Protein AF-A0A9D4S5K3-F1 (afdb_monomer_lite)

Secondary structure (DSSP, 8-state):
--------TT---EEEEEE-SSHHHHHHHHHHHHHT--TT-EEEEEE---THHHHTT---------PPP---PPP----------

pLDDT: mean 72.35, std 21.42, range [39.66, 98.06]

Organism: Dreissena polymorpha (NCBI:txid45954)

Foldseek 3Di:
DDPPPPPPVPDQAEAEAEDAPDPVSVVVVVCCVVPPDDPSHHYHYDYDDDPVVVPVPDDPDPPDDDDDDDDDDDDDDDDPDDDDD

Sequence (85 aa):
MEETGNKDTSRKRKIIMGMDGSRNAEEALTWYKDNIHEPADFLILVHTPEFKHLITMHFQFSRGLRLGGGEFGVPGQMNTNQTHM

Radius of gyration: 34.68 Å; chains: 1; bounding box: 70×86×64 Å

Structure (mmCIF, N/CA/C/O backbone):
data_AF-A0A9D4S5K3-F1
#
_entry.id   AF-A0A9D4S5K3-F1
#
loop_
_atom_site.group_PDB
_atom_site.id
_atom_site.type_symbol
_atom_site.label_atom_id
_atom_site.label_alt_id
_atom_site.label_comp_id
_atom_site.label_asym_id
_atom_site.label_entity_id
_atom_site.label_seq_id
_atom_site.pdbx_PDB_ins_code
_atom_site.Cartn_x
_atom_site.Cartn_y
_atom_site.Cartn_z
_atom_site.occupancy
_atom_site.B_iso_or_equiv
_atom_site.auth_seq_id
_atom_site.auth_comp_id
_atom_site.auth_asym_id
_atom_site.auth_atom_id
_atom_site.pdbx_PDB_model_num
ATOM 1 N N . MET A 1 1 ? -23.034 27.548 22.537 1.00 54.66 1 MET A N 1
ATOM 2 C CA . MET A 1 1 ? -23.880 26.559 21.843 1.00 54.66 1 MET A CA 1
ATOM 3 C C . MET A 1 1 ? -22.926 25.695 21.048 1.00 54.66 1 MET A C 1
ATOM 5 O O . MET A 1 1 ? -22.445 26.137 20.018 1.00 54.66 1 MET A O 1
ATOM 9 N N . GLU A 1 2 ? -22.519 24.569 21.622 1.00 62.53 2 GLU A N 1
ATOM 10 C CA . GLU A 1 2 ? -21.619 23.619 20.966 1.00 62.53 2 GLU A CA 1
ATOM 11 C C . GLU A 1 2 ? -22.498 22.681 20.134 1.00 62.53 2 GLU A C 1
ATOM 13 O O . GLU A 1 2 ? -23.286 21.913 20.687 1.00 62.53 2 GLU A O 1
ATOM 18 N N . GLU A 1 3 ? -22.445 22.810 18.807 1.00 64.31 3 GLU A N 1
ATOM 19 C CA . GLU A 1 3 ? -23.063 21.837 17.910 1.00 64.31 3 GLU A CA 1
ATOM 20 C C . GLU A 1 3 ? -22.324 20.508 18.067 1.00 64.31 3 GLU A C 1
ATOM 22 O O . GLU A 1 3 ? -21.186 20.338 17.628 1.00 64.31 3 GLU A O 1
ATOM 27 N N . THR A 1 4 ? -22.979 19.546 18.710 1.00 60.34 4 THR A N 1
ATOM 28 C CA . THR A 1 4 ? -22.525 18.159 18.753 1.00 60.34 4 THR A CA 1
ATOM 29 C C . THR A 1 4 ? -22.778 17.533 17.385 1.00 60.34 4 THR A C 1
ATOM 31 O O . THR A 1 4 ? -23.804 16.908 17.129 1.00 60.34 4 THR A O 1
ATOM 34 N N . GLY A 1 5 ? -21.834 17.748 16.467 1.00 60.81 5 GLY A N 1
ATOM 35 C CA . GLY A 1 5 ? -21.801 17.073 15.178 1.00 60.81 5 GLY A CA 1
ATOM 36 C C . GLY A 1 5 ? -21.808 15.561 15.390 1.00 60.81 5 GLY A C 1
ATOM 37 O O . GLY A 1 5 ? -20.865 14.994 15.945 1.00 60.81 5 GLY A O 1
ATOM 38 N N . ASN A 1 6 ? -22.895 14.920 14.965 1.00 59.16 6 ASN A N 1
ATOM 39 C CA . ASN A 1 6 ? -23.072 13.475 14.965 1.00 59.16 6 ASN A CA 1
ATOM 40 C C . ASN A 1 6 ? -21.993 12.836 14.073 1.00 59.16 6 ASN A C 1
ATOM 42 O O . ASN A 1 6 ? -22.162 12.718 12.859 1.00 59.16 6 ASN A O 1
ATOM 46 N N . LYS A 1 7 ? -20.845 12.476 14.663 1.00 60.47 7 LYS A N 1
ATOM 47 C CA . LYS A 1 7 ? -19.831 11.647 14.010 1.00 60.47 7 LYS A CA 1
ATOM 48 C C . LYS A 1 7 ? -20.440 10.266 13.845 1.00 60.47 7 LYS A C 1
ATOM 50 O O . LYS A 1 7 ? -20.534 9.503 14.802 1.00 60.47 7 LYS A O 1
ATOM 55 N N . ASP A 1 8 ? -20.852 9.966 12.626 1.00 62.25 8 ASP A N 1
ATOM 56 C CA . ASP A 1 8 ? -21.317 8.652 12.213 1.00 62.25 8 ASP A CA 1
ATOM 57 C C . ASP A 1 8 ? -20.124 7.674 12.255 1.00 62.25 8 ASP A C 1
ATOM 59 O O . ASP A 1 8 ? -19.448 7.404 11.265 1.00 62.25 8 ASP A O 1
ATOM 63 N N . THR A 1 9 ? -19.787 7.201 13.457 1.00 60.91 9 THR A N 1
ATOM 64 C CA . THR A 1 9 ? -18.630 6.342 13.769 1.00 60.91 9 THR A CA 1
ATOM 65 C C . THR A 1 9 ? -18.760 4.922 13.209 1.00 60.91 9 THR A C 1
ATOM 67 O O . THR A 1 9 ? -17.906 4.071 13.453 1.00 60.91 9 THR A O 1
ATOM 70 N N . SER A 1 10 ? -19.823 4.636 12.456 1.00 61.69 10 SER A N 1
ATOM 71 C CA . SER A 1 10 ? -20.210 3.277 12.082 1.00 61.69 10 SER A CA 1
ATOM 72 C C . SER A 1 10 ? -19.684 2.823 10.716 1.00 61.69 10 SER A C 1
ATOM 74 O O . SER A 1 10 ? -19.597 1.617 10.457 1.00 61.69 10 SER A O 1
ATOM 76 N N . ARG A 1 11 ? -19.302 3.747 9.823 1.00 71.44 11 ARG A N 1
ATOM 77 C CA . ARG A 1 11 ? -18.957 3.392 8.441 1.00 71.44 11 ARG A CA 1
ATOM 78 C C . ARG A 1 11 ? -17.449 3.303 8.235 1.00 71.44 11 ARG A C 1
ATOM 80 O O . ARG A 1 11 ? -16.789 4.294 7.946 1.00 71.44 11 ARG A O 1
ATOM 87 N N . LYS A 1 12 ? -16.919 2.076 8.299 1.00 86.06 12 LYS A N 1
ATOM 88 C CA . LYS A 1 12 ? -15.542 1.760 7.876 1.00 86.06 12 LYS A CA 1
ATOM 89 C C . LYS A 1 12 ? -15.300 2.289 6.458 1.00 86.06 12 LYS A C 1
ATOM 91 O O . LYS A 1 12 ? -15.979 1.861 5.516 1.00 86.06 12 LYS A O 1
ATOM 96 N N . ARG A 1 13 ? -14.358 3.223 6.303 1.00 92.44 13 ARG A N 1
ATOM 97 C CA . ARG A 1 13 ? -14.017 3.808 5.000 1.00 92.44 13 ARG A CA 1
ATOM 98 C C . ARG A 1 13 ? -13.156 2.818 4.223 1.00 92.44 13 ARG A C 1
ATOM 100 O O . ARG A 1 13 ? -12.281 2.166 4.786 1.00 92.44 13 ARG A O 1
ATOM 107 N N . LYS A 1 14 ? -13.415 2.690 2.923 1.00 95.25 14 LYS A N 1
ATOM 108 C CA . LYS A 1 14 ? -12.564 1.926 2.004 1.00 95.25 14 LYS A CA 1
ATOM 109 C C . LYS A 1 14 ? -11.765 2.920 1.182 1.00 95.25 14 LYS A C 1
ATOM 111 O O . LYS A 1 14 ? -12.360 3.707 0.451 1.00 95.25 14 LYS A O 1
ATOM 116 N N . ILE A 1 15 ? -10.449 2.881 1.317 1.00 96.06 15 ILE A N 1
ATOM 117 C CA . ILE A 1 15 ? -9.528 3.790 0.640 1.00 96.06 15 ILE A CA 1
ATOM 118 C C . ILE A 1 15 ? -8.786 2.997 -0.430 1.00 96.06 15 ILE A C 1
ATOM 120 O O . ILE A 1 15 ? -8.315 1.895 -0.162 1.00 96.06 15 ILE A O 1
ATOM 124 N N . ILE A 1 16 ? -8.694 3.538 -1.642 1.00 97.06 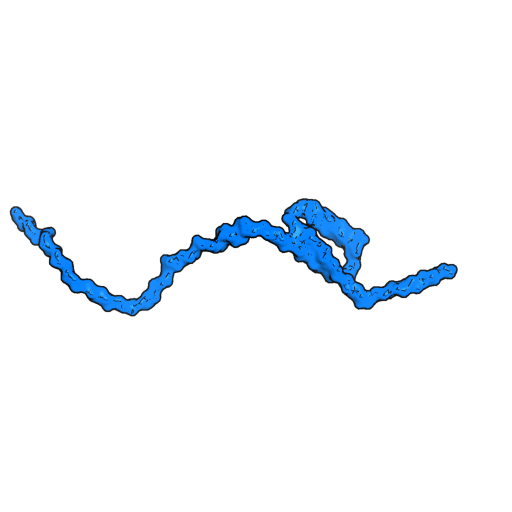16 ILE A N 1
ATOM 125 C CA . ILE A 1 16 ? -7.954 2.927 -2.750 1.00 97.06 16 ILE A CA 1
ATOM 126 C C . ILE A 1 16 ?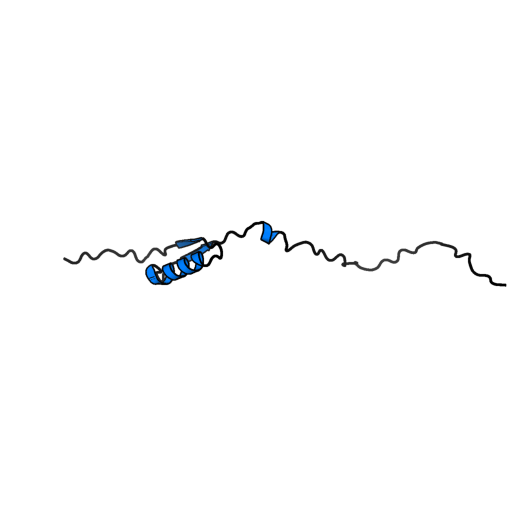 -6.795 3.853 -3.098 1.00 97.06 16 ILE A C 1
ATOM 128 O O . ILE A 1 16 ? -7.011 5.040 -3.333 1.00 97.06 16 ILE A O 1
ATOM 132 N N . MET A 1 17 ? -5.583 3.308 -3.147 1.00 97.06 17 MET A N 1
ATOM 133 C CA . MET A 1 17 ? -4.375 4.042 -3.511 1.00 97.06 17 MET A CA 1
ATOM 134 C C . MET A 1 17 ? -3.644 3.315 -4.636 1.00 97.06 17 MET A C 1
ATOM 136 O O . MET A 1 17 ? -3.306 2.137 -4.515 1.00 97.06 17 MET A O 1
ATOM 140 N N . GLY A 1 18 ? -3.420 4.025 -5.739 1.00 96.88 18 GLY A N 1
ATOM 141 C CA . GLY A 1 18 ? -2.592 3.540 -6.835 1.00 96.88 18 GLY A CA 1
ATOM 142 C C . GLY A 1 18 ? -1.118 3.567 -6.442 1.00 96.88 18 GLY A C 1
ATOM 143 O O . GLY A 1 18 ? -0.635 4.567 -5.922 1.00 96.88 18 GLY A O 1
ATOM 144 N N . MET A 1 19 ? -0.417 2.474 -6.713 1.00 96.94 19 MET A N 1
ATOM 145 C CA . MET A 1 19 ? 1.011 2.312 -6.488 1.00 96.94 19 MET A CA 1
ATOM 146 C C . MET A 1 19 ? 1.671 2.014 -7.828 1.00 96.94 19 MET A C 1
ATOM 148 O O . MET A 1 19 ? 1.282 1.079 -8.521 1.00 96.94 19 MET A O 1
ATOM 152 N N . ASP A 1 20 ? 2.695 2.769 -8.193 1.00 92.19 20 ASP A N 1
ATOM 153 C CA . ASP A 1 20 ? 3.506 2.539 -9.395 1.00 92.19 20 ASP A CA 1
ATOM 154 C C . ASP A 1 20 ? 4.935 2.077 -9.057 1.00 92.19 20 ASP A C 1
ATOM 156 O O . ASP A 1 20 ? 5.721 1.789 -9.953 1.00 92.19 20 ASP A O 1
ATOM 160 N N . GLY A 1 21 ? 5.262 1.968 -7.763 1.00 90.81 21 GLY A N 1
ATOM 161 C CA . GLY A 1 21 ? 6.599 1.619 -7.274 1.00 90.81 21 GLY A CA 1
ATOM 162 C C . GLY A 1 21 ? 7.587 2.789 -7.283 1.00 90.81 21 GLY A C 1
ATOM 163 O O . GLY A 1 21 ? 8.758 2.594 -6.966 1.00 90.81 21 GLY A O 1
ATOM 164 N N . SER A 1 22 ? 7.143 3.998 -7.636 1.00 94.81 22 SER A N 1
ATOM 165 C CA . SER A 1 22 ? 7.971 5.199 -7.576 1.00 94.81 22 SER A CA 1
ATOM 166 C C . SER A 1 22 ? 8.124 5.716 -6.142 1.00 94.81 22 SER A C 1
ATOM 168 O O . SER A 1 22 ? 7.296 5.453 -5.266 1.00 94.81 22 SER A O 1
ATOM 170 N N . ARG A 1 23 ? 9.150 6.547 -5.918 1.00 96.81 23 ARG A N 1
ATOM 171 C CA . ARG A 1 23 ? 9.333 7.270 -4.648 1.00 96.81 23 ARG A CA 1
ATOM 172 C C . ARG A 1 23 ? 8.137 8.168 -4.316 1.00 96.81 23 ARG A C 1
ATOM 174 O O . ARG A 1 23 ? 7.768 8.306 -3.158 1.00 96.81 23 ARG A O 1
ATOM 181 N N . ASN A 1 24 ? 7.492 8.735 -5.334 1.00 96.75 24 ASN A N 1
ATOM 182 C CA . ASN A 1 24 ? 6.336 9.611 -5.147 1.00 96.75 24 ASN A CA 1
ATOM 183 C C . ASN A 1 24 ? 5.140 8.849 -4.556 1.00 96.75 24 ASN A C 1
ATOM 185 O O . ASN A 1 24 ? 4.424 9.388 -3.715 1.00 96.75 24 ASN A O 1
ATOM 189 N N . ALA A 1 25 ? 4.932 7.591 -4.959 1.00 96.50 25 ALA A N 1
ATOM 190 C CA . ALA A 1 25 ? 3.883 6.754 -4.380 1.00 96.50 25 ALA A CA 1
ATOM 191 C C . ALA A 1 25 ? 4.160 6.423 -2.902 1.00 96.50 25 ALA A C 1
ATOM 193 O O . ALA A 1 25 ? 3.235 6.373 -2.092 1.00 96.50 25 ALA A O 1
ATOM 194 N N . GLU A 1 26 ? 5.428 6.247 -2.526 1.00 97.38 26 GLU A N 1
ATOM 195 C CA . GLU A 1 26 ? 5.836 6.053 -1.130 1.00 97.38 26 GLU A CA 1
ATOM 196 C C . GLU A 1 26 ? 5.632 7.319 -0.281 1.00 97.38 26 GLU A C 1
ATOM 198 O O . GLU A 1 26 ? 5.078 7.249 0.822 1.00 97.38 26 GLU A O 1
ATOM 203 N N . GLU A 1 27 ? 6.013 8.487 -0.806 1.00 98.06 27 GLU A N 1
ATOM 204 C CA . GLU A 1 27 ? 5.780 9.784 -0.160 1.00 98.06 27 GLU A CA 1
ATOM 205 C C . GLU A 1 27 ? 4.273 10.038 0.039 1.00 98.06 27 GLU A C 1
ATOM 207 O O . G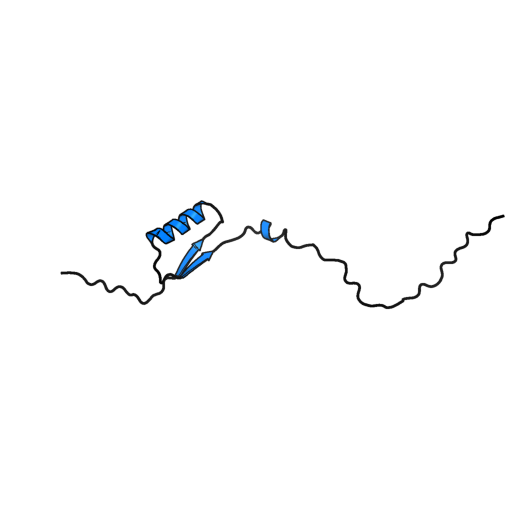LU A 1 27 ? 3.849 10.437 1.126 1.00 98.06 27 GLU A O 1
ATOM 212 N N . ALA A 1 28 ? 3.439 9.718 -0.956 1.00 97.38 28 ALA A N 1
ATOM 213 C CA . ALA A 1 28 ? 1.983 9.836 -0.860 1.00 97.38 28 ALA A CA 1
ATOM 214 C C . ALA A 1 28 ? 1.375 8.895 0.197 1.00 97.38 28 ALA A C 1
ATOM 216 O O . ALA A 1 28 ? 0.498 9.304 0.962 1.00 97.38 28 ALA A O 1
ATOM 217 N N . LEU A 1 29 ? 1.853 7.647 0.279 1.00 97.69 29 LEU A N 1
ATOM 218 C CA . LEU A 1 29 ? 1.424 6.698 1.309 1.00 97.69 29 LEU A CA 1
ATOM 219 C C . LEU A 1 29 ? 1.816 7.171 2.714 1.00 97.69 29 LEU A C 1
ATOM 221 O O . LEU A 1 29 ? 1.039 7.017 3.658 1.00 97.69 29 LEU A O 1
ATOM 225 N N . THR A 1 30 ? 3.010 7.739 2.858 1.00 97.94 30 THR A N 1
ATOM 226 C CA . THR A 1 30 ? 3.489 8.296 4.129 1.00 97.94 30 THR A CA 1
ATOM 227 C C . THR A 1 30 ? 2.630 9.481 4.548 1.00 97.94 30 THR A C 1
ATOM 229 O O . THR A 1 30 ? 2.068 9.479 5.639 1.00 97.94 30 THR A O 1
ATOM 232 N N . TRP A 1 31 ? 2.394 10.425 3.634 1.00 98.06 31 TRP A N 1
ATOM 233 C CA . TRP A 1 31 ? 1.515 11.560 3.895 1.00 98.06 31 TRP A CA 1
ATOM 234 C C . TRP A 1 31 ? 0.103 11.117 4.305 1.00 98.06 31 TRP A C 1
ATOM 236 O O . TRP A 1 31 ? -0.451 11.653 5.265 1.00 98.06 31 TRP A O 1
ATOM 246 N N . TYR A 1 32 ? -0.464 10.107 3.633 1.00 97.44 32 TYR A N 1
ATOM 247 C CA . TYR A 1 32 ? -1.766 9.542 3.998 1.00 97.44 32 TYR A CA 1
ATOM 248 C C . TYR A 1 32 ? -1.791 9.061 5.456 1.00 97.44 32 TYR A C 1
ATOM 250 O O . TYR A 1 32 ? -2.702 9.423 6.206 1.00 97.44 32 TYR A O 1
ATOM 258 N N . LYS A 1 33 ? -0.782 8.278 5.863 1.00 96.25 33 LYS A N 1
ATOM 259 C CA . LYS A 1 33 ? -0.655 7.747 7.230 1.00 96.25 33 LYS A CA 1
ATOM 260 C C . LYS A 1 33 ? -0.556 8.855 8.271 1.00 96.25 33 LYS A C 1
ATOM 262 O O . LYS A 1 33 ? -1.178 8.746 9.323 1.00 96.25 33 LYS A O 1
ATOM 267 N N . ASP A 1 34 ? 0.191 9.904 7.958 1.00 97.75 34 ASP A N 1
ATOM 268 C CA . ASP A 1 34 ? 0.500 10.961 8.917 1.00 97.75 34 ASP A CA 1
ATOM 269 C C . ASP A 1 34 ? -0.639 11.977 9.076 1.00 97.75 34 ASP A C 1
ATOM 271 O O . ASP A 1 34 ? -0.756 12.605 10.126 1.00 97.75 34 ASP A O 1
ATOM 275 N N . ASN A 1 35 ? -1.481 12.154 8.050 1.00 97.81 35 ASN A N 1
ATOM 276 C CA . ASN A 1 35 ? -2.422 13.279 8.002 1.00 97.81 35 ASN A CA 1
ATOM 277 C C . ASN A 1 35 ? -3.896 12.878 8.043 1.00 97.81 35 ASN A C 1
ATOM 279 O O . ASN A 1 35 ? -4.700 13.607 8.621 1.00 97.81 35 ASN A O 1
ATOM 283 N N . ILE A 1 36 ? -4.280 11.774 7.396 1.00 94.38 36 ILE A N 1
ATOM 284 C CA . ILE A 1 36 ? -5.704 11.473 7.149 1.00 94.38 36 ILE A CA 1
ATOM 285 C C . ILE A 1 36 ? -6.118 10.039 7.482 1.00 94.38 36 ILE A C 1
ATOM 287 O O . ILE A 1 36 ? -7.307 9.714 7.409 1.00 94.38 36 ILE A O 1
ATOM 291 N N . HIS A 1 37 ? -5.161 9.190 7.854 1.00 94.19 37 HIS A N 1
ATOM 292 C CA . HIS A 1 37 ? -5.427 7.826 8.276 1.00 94.19 37 HIS A CA 1
ATOM 293 C C . HIS A 1 37 ? -6.226 7.789 9.581 1.00 94.19 37 HIS A C 1
ATOM 295 O O . HIS A 1 37 ? -5.832 8.350 10.605 1.00 94.19 37 HIS A O 1
ATOM 301 N N . GLU A 1 38 ? -7.328 7.049 9.551 1.00 94.00 38 GLU A N 1
ATOM 302 C CA . GLU A 1 38 ? -8.136 6.724 10.717 1.00 94.00 38 GLU A CA 1
ATOM 303 C C . GLU A 1 38 ? -8.011 5.226 11.043 1.00 94.00 38 GLU A C 1
ATOM 305 O O . GLU A 1 38 ? -7.982 4.401 10.130 1.00 94.00 38 GLU A O 1
ATOM 310 N N . PRO A 1 39 ? -8.014 4.819 12.329 1.00 90.38 39 PRO A N 1
ATOM 311 C CA . PRO A 1 39 ? -7.852 3.410 12.716 1.00 90.38 39 PRO A CA 1
ATOM 312 C C . PRO A 1 39 ? -8.873 2.432 12.110 1.00 90.38 39 PRO A C 1
ATOM 314 O O . PRO A 1 39 ? -8.634 1.227 12.084 1.00 90.38 39 PRO A O 1
ATOM 317 N N . ALA A 1 40 ? -10.029 2.929 11.664 1.00 91.12 40 ALA A N 1
ATOM 318 C CA . ALA A 1 40 ? -11.089 2.128 11.057 1.00 91.12 40 ALA A CA 1
ATOM 319 C C . ALA A 1 40 ? -10.992 2.037 9.522 1.00 91.12 40 ALA A C 1
ATOM 321 O O . ALA A 1 40 ? -11.861 1.417 8.896 1.00 91.12 40 ALA A O 1
ATOM 322 N N . ASP A 1 41 ? -9.975 2.651 8.916 1.00 93.44 41 ASP A N 1
ATOM 323 C CA . ASP A 1 41 ? -9.784 2.636 7.473 1.00 93.44 41 ASP A CA 1
ATOM 324 C C . ASP A 1 41 ? -9.370 1.260 6.968 1.00 93.44 41 ASP A C 1
ATOM 326 O O . ASP A 1 41 ? -8.532 0.562 7.537 1.00 93.44 41 ASP A O 1
ATOM 330 N N . PHE A 1 42 ? -9.936 0.892 5.824 1.00 94.81 42 PHE A N 1
ATOM 331 C CA . PHE A 1 42 ? -9.512 -0.257 5.049 1.00 94.81 42 PHE A CA 1
ATOM 332 C C . PHE A 1 42 ? -8.810 0.228 3.780 1.00 94.81 42 PHE A C 1
ATOM 334 O O . PHE A 1 42 ? -9.466 0.623 2.812 1.00 94.81 42 PHE A O 1
ATOM 341 N N . LEU A 1 43 ? -7.477 0.227 3.806 1.00 95.75 43 LEU A N 1
ATOM 342 C CA . LEU A 1 43 ? -6.633 0.690 2.706 1.00 95.75 43 LEU A CA 1
ATOM 343 C C . LEU A 1 43 ? -6.326 -0.446 1.719 1.00 95.75 43 LEU A C 1
ATOM 345 O O . LEU A 1 43 ? -5.818 -1.498 2.102 1.00 95.75 43 LEU A O 1
ATOM 349 N N . ILE A 1 44 ? -6.598 -0.204 0.438 1.00 97.25 44 ILE A N 1
ATOM 350 C CA . ILE A 1 44 ? -6.328 -1.104 -0.682 1.00 97.25 44 ILE A CA 1
ATOM 351 C C . ILE A 1 44 ? -5.254 -0.462 -1.560 1.00 97.25 44 ILE A C 1
ATOM 353 O O . ILE A 1 44 ? -5.497 0.564 -2.198 1.00 97.25 44 ILE A O 1
ATOM 357 N N . LEU A 1 45 ? -4.076 -1.081 -1.607 1.00 96.81 45 LEU A N 1
ATOM 358 C CA . LEU A 1 45 ? -2.991 -0.676 -2.496 1.00 96.81 45 LEU A CA 1
ATOM 359 C C . LEU A 1 45 ? -3.125 -1.412 -3.831 1.00 96.81 45 LEU A C 1
ATOM 361 O O . LEU A 1 45 ? -3.163 -2.642 -3.862 1.00 96.81 45 LEU A O 1
ATOM 365 N N . VAL A 1 46 ? -3.200 -0.667 -4.931 1.00 96.56 46 VAL A N 1
ATOM 366 C CA . VAL A 1 46 ? -3.384 -1.211 -6.282 1.00 96.56 46 VAL A CA 1
ATOM 367 C C . VAL A 1 46 ? -2.150 -0.909 -7.113 1.00 96.56 46 VAL A C 1
ATOM 369 O O . VAL A 1 46 ? -1.885 0.247 -7.421 1.00 96.56 46 VAL A O 1
ATOM 372 N N . HIS A 1 47 ? -1.421 -1.946 -7.517 1.00 93.88 47 HIS A N 1
ATOM 373 C CA . HIS A 1 47 ? -0.304 -1.831 -8.451 1.00 93.88 47 HIS A CA 1
ATOM 374 C C . HIS A 1 47 ? -0.651 -2.505 -9.776 1.00 93.88 47 HIS A C 1
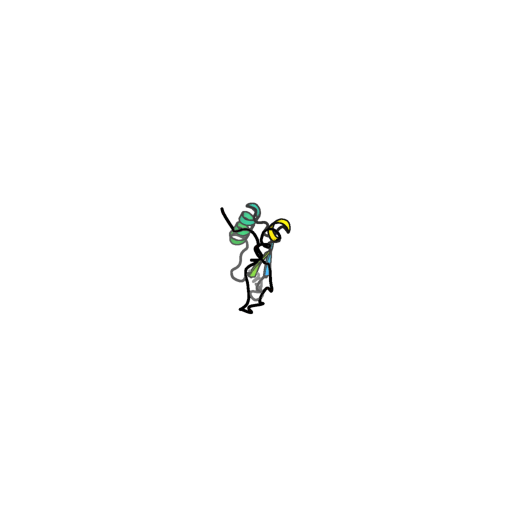ATOM 376 O O . HIS A 1 47 ? -1.138 -3.635 -9.785 1.00 93.88 47 HIS A O 1
ATOM 382 N N . THR A 1 48 ? -0.391 -1.821 -10.891 1.00 88.88 48 THR A N 1
ATOM 383 C CA . THR A 1 48 ? -0.544 -2.392 -12.237 1.00 88.88 48 THR A CA 1
ATOM 384 C C . THR A 1 48 ? 0.847 -2.642 -12.822 1.00 88.88 48 THR A C 1
ATOM 386 O O . THR A 1 48 ? 1.486 -1.682 -13.250 1.00 88.88 48 THR A O 1
ATOM 389 N N . PRO A 1 49 ? 1.346 -3.892 -12.832 1.00 82.62 49 PRO A N 1
ATOM 390 C CA . PRO A 1 49 ? 2.663 -4.192 -13.387 1.00 82.62 49 PRO A CA 1
ATOM 391 C C . PRO A 1 49 ? 2.672 -4.029 -14.914 1.00 82.62 49 PRO A C 1
ATOM 393 O O . PRO A 1 49 ? 1.699 -4.369 -15.592 1.00 82.62 49 PRO A O 1
ATOM 396 N N . GLU A 1 50 ? 3.786 -3.553 -15.482 1.00 79.19 50 GLU A N 1
ATOM 397 C CA . GLU A 1 50 ? 3.943 -3.503 -16.941 1.00 79.19 50 GLU A CA 1
ATOM 398 C C . GLU A 1 50 ? 4.068 -4.928 -17.508 1.00 79.19 50 GLU A C 1
ATOM 400 O O . GLU A 1 50 ? 4.883 -5.738 -17.058 1.00 79.19 50 GLU A O 1
ATOM 405 N N . PHE A 1 51 ? 3.283 -5.225 -18.547 1.00 72.88 51 PHE A N 1
ATOM 406 C CA . PHE A 1 51 ? 3.182 -6.552 -19.166 1.00 72.88 51 PHE A CA 1
ATOM 407 C C . PHE A 1 51 ? 4.534 -7.148 -19.601 1.00 72.88 51 PHE A C 1
ATOM 409 O O . PHE A 1 51 ? 4.728 -8.361 -19.524 1.00 72.88 51 PHE A O 1
ATOM 416 N N . LYS A 1 52 ? 5.506 -6.312 -19.994 1.00 66.88 52 LYS A N 1
ATOM 417 C CA . LYS A 1 52 ? 6.847 -6.769 -20.400 1.00 66.88 52 LYS A CA 1
ATOM 418 C C . LYS A 1 52 ? 7.602 -7.495 -19.282 1.00 66.88 52 LYS A C 1
ATOM 420 O O . LYS A 1 52 ? 8.401 -8.377 -19.576 1.00 66.88 52 LYS A O 1
ATOM 425 N N . HIS A 1 53 ? 7.329 -7.179 -18.016 1.00 60.34 53 HIS A N 1
ATOM 426 C CA . HIS A 1 53 ? 7.959 -7.849 -16.875 1.00 60.34 53 HIS A CA 1
ATOM 427 C C . HIS A 1 53 ? 7.330 -9.208 -16.542 1.00 60.34 53 HIS A C 1
ATOM 429 O O . HIS A 1 53 ? 7.942 -10.001 -15.832 1.00 60.34 53 HIS A O 1
ATOM 435 N N . LEU A 1 54 ? 6.141 -9.509 -17.072 1.00 61.12 54 LEU A N 1
ATOM 436 C CA . LEU A 1 54 ? 5.430 -10.760 -16.796 1.00 61.12 54 LEU A CA 1
ATOM 437 C C . LEU A 1 54 ? 5.847 -11.905 -17.735 1.00 61.12 54 LEU A C 1
ATOM 439 O O . LEU A 1 54 ? 5.752 -13.069 -17.356 1.00 61.12 54 LEU A O 1
ATOM 443 N N . ILE A 1 55 ? 6.338 -11.599 -18.942 1.00 60.91 55 ILE A N 1
ATOM 444 C CA . ILE A 1 55 ? 6.640 -12.616 -19.969 1.00 60.91 55 ILE A CA 1
ATOM 445 C C . ILE A 1 55 ? 8.029 -13.257 -19.789 1.00 60.91 55 ILE A C 1
ATOM 447 O O . ILE A 1 55 ? 8.244 -14.392 -20.209 1.00 60.91 55 ILE A O 1
ATOM 451 N N . THR A 1 56 ? 8.971 -12.597 -19.111 1.00 56.56 56 THR A N 1
ATOM 452 C CA . THR A 1 56 ? 10.355 -13.101 -18.977 1.00 56.56 56 THR A CA 1
ATOM 453 C C . THR A 1 56 ? 10.487 -14.315 -18.040 1.00 56.56 56 THR A C 1
ATOM 455 O O . THR A 1 56 ? 11.517 -14.982 -18.041 1.00 56.56 56 THR A O 1
ATOM 458 N N . MET A 1 57 ? 9.450 -14.660 -17.269 1.00 56.16 57 MET A N 1
ATOM 459 C CA . MET A 1 57 ? 9.529 -15.696 -16.225 1.00 56.16 57 MET A CA 1
ATOM 460 C C . MET A 1 57 ? 9.077 -17.104 -16.653 1.00 56.16 57 MET A C 1
ATOM 462 O O . MET A 1 57 ? 9.039 -17.996 -15.807 1.00 56.16 57 MET A O 1
ATOM 466 N N . HIS A 1 58 ? 8.746 -17.364 -17.925 1.00 53.34 58 HIS A N 1
ATOM 467 C CA . HIS A 1 58 ? 8.286 -18.706 -18.304 1.00 53.34 58 HIS A CA 1
ATOM 468 C C . HIS A 1 58 ? 8.639 -19.129 -19.734 1.00 53.34 58 HIS A C 1
ATOM 470 O O . HIS A 1 58 ? 7.832 -18.961 -20.636 1.00 53.34 58 HIS A O 1
ATOM 476 N N . PHE A 1 59 ? 9.808 -19.760 -19.909 1.00 51.09 59 PHE A N 1
ATOM 477 C CA . PHE A 1 59 ? 10.015 -20.916 -20.802 1.00 51.09 59 PHE A CA 1
ATOM 478 C C . PHE A 1 59 ? 11.336 -21.627 -20.445 1.00 51.09 59 PHE A C 1
ATOM 480 O O . PHE A 1 59 ? 12.326 -21.565 -21.166 1.00 51.09 59 PHE A O 1
ATOM 487 N N . GLN A 1 60 ? 11.350 -22.354 -19.326 1.00 51.00 60 GLN A N 1
ATOM 488 C CA . GLN A 1 60 ? 12.320 -23.433 -19.114 1.00 51.00 60 GLN A CA 1
ATOM 489 C C . GLN A 1 60 ? 11.544 -24.724 -18.840 1.00 51.00 60 GLN A C 1
ATOM 491 O O . GLN A 1 60 ? 11.499 -25.245 -17.732 1.00 51.00 60 GLN A O 1
ATOM 496 N N . PHE A 1 61 ? 10.858 -25.214 -19.877 1.00 45.66 61 PHE A N 1
ATOM 497 C CA . PHE A 1 61 ? 10.235 -26.532 -19.844 1.00 45.66 61 PHE A CA 1
ATOM 498 C C . PHE A 1 61 ? 11.359 -27.569 -19.846 1.00 45.66 61 PHE A C 1
ATOM 500 O O . PHE A 1 61 ? 12.046 -27.766 -20.851 1.00 45.66 61 PHE A O 1
ATOM 507 N N . SER A 1 62 ? 11.577 -28.198 -18.697 1.00 49.03 62 SER A N 1
ATOM 508 C CA . SER A 1 62 ? 12.503 -29.307 -18.526 1.00 49.03 62 SER A CA 1
ATOM 509 C C . SER A 1 62 ? 12.083 -30.453 -19.454 1.00 49.03 62 SER A C 1
ATOM 511 O O . SER A 1 62 ? 11.193 -31.242 -19.141 1.00 49.03 62 SER A O 1
ATOM 513 N N . ARG A 1 63 ? 12.717 -30.569 -20.627 1.00 51.91 63 ARG A N 1
ATOM 514 C CA . ARG A 1 63 ? 12.708 -31.815 -21.403 1.00 51.91 63 ARG A CA 1
ATOM 515 C C . ARG A 1 63 ? 13.514 -32.850 -20.623 1.00 51.91 63 ARG A C 1
ATOM 517 O O . ARG 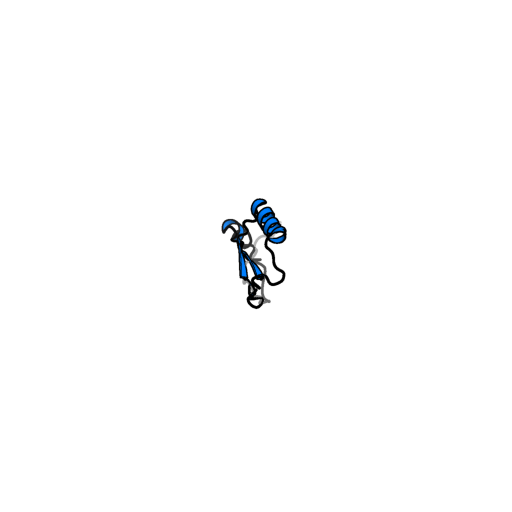A 1 63 ? 14.718 -32.964 -20.809 1.00 51.91 63 ARG A O 1
ATOM 524 N N . GLY A 1 64 ? 12.853 -33.564 -19.719 1.00 48.84 64 GLY A N 1
ATOM 525 C CA . GLY A 1 64 ? 13.532 -34.532 -18.864 1.00 48.84 64 GLY A CA 1
ATOM 526 C C . GLY A 1 64 ? 12.627 -35.427 -18.027 1.00 48.84 64 GLY A C 1
ATOM 527 O O . GLY A 1 64 ? 13.061 -35.868 -16.974 1.00 48.84 64 GLY A O 1
ATOM 528 N N . LEU A 1 65 ? 11.396 -35.713 -18.463 1.00 47.81 65 LEU A N 1
ATOM 529 C CA . LEU A 1 65 ? 10.606 -36.814 -17.902 1.00 47.81 65 LEU A CA 1
ATOM 530 C C . LEU A 1 65 ? 10.559 -37.951 -18.933 1.00 47.81 65 LEU A C 1
ATOM 532 O O . LEU A 1 65 ? 9.657 -38.025 -19.766 1.00 47.81 65 LEU A O 1
ATOM 536 N N . ARG A 1 66 ? 11.580 -38.820 -18.922 1.00 44.69 66 ARG A N 1
ATOM 537 C CA . ARG A 1 66 ? 11.484 -40.137 -19.566 1.00 44.69 66 ARG A CA 1
ATOM 538 C C . ARG A 1 66 ? 10.776 -41.059 -18.578 1.00 44.69 66 ARG A C 1
ATOM 540 O O . ARG A 1 66 ? 11.354 -41.478 -17.580 1.00 44.69 66 ARG A O 1
ATOM 547 N N . LEU A 1 67 ? 9.496 -41.283 -18.859 1.00 46.78 67 LEU A N 1
ATOM 548 C CA . LEU A 1 67 ? 8.689 -42.341 -18.270 1.00 46.78 67 LEU A CA 1
ATOM 549 C C . LEU A 1 67 ? 9.305 -43.715 -18.570 1.00 46.78 67 LEU A C 1
ATOM 551 O O . LEU A 1 67 ? 10.142 -43.855 -19.461 1.00 46.78 67 LEU A O 1
ATOM 555 N N . GLY A 1 68 ? 8.870 -44.677 -17.759 1.00 39.81 68 GLY A N 1
ATOM 556 C CA . GLY A 1 68 ? 9.376 -46.031 -17.583 1.00 39.81 68 GLY A CA 1
ATOM 557 C C . GLY A 1 68 ? 9.676 -46.860 -18.830 1.00 39.81 68 GLY A C 1
ATOM 558 O O . GLY A 1 68 ? 9.317 -46.546 -19.961 1.00 39.81 68 GLY A O 1
ATOM 559 N N . GLY A 1 69 ? 10.389 -47.946 -18.541 1.00 47.59 69 GLY A N 1
ATOM 560 C CA . GLY A 1 69 ? 11.009 -48.840 -19.496 1.00 47.59 69 GLY A CA 1
ATOM 561 C C . GLY A 1 69 ? 10.063 -49.528 -20.474 1.00 47.59 69 GLY A C 1
ATOM 562 O O . GLY A 1 69 ? 8.870 -49.713 -20.248 1.00 47.59 69 GLY A O 1
ATOM 563 N N . GLY A 1 70 ? 10.689 -49.932 -21.569 1.00 39.66 70 GLY A N 1
ATOM 564 C CA . GLY A 1 70 ? 10.128 -50.709 -22.656 1.00 39.66 70 GLY A CA 1
ATOM 565 C C . GLY A 1 70 ? 11.231 -50.883 -23.685 1.00 39.66 70 GLY A C 1
ATOM 566 O O . GLY A 1 70 ? 11.409 -50.032 -24.554 1.00 39.66 70 GLY A O 1
ATOM 567 N N . GLU A 1 71 ? 12.036 -51.930 -23.513 1.00 47.72 71 GLU A N 1
ATOM 568 C CA . GLU A 1 71 ? 13.022 -52.367 -24.497 1.00 47.72 71 GLU A CA 1
ATOM 569 C C . GLU A 1 71 ? 12.308 -52.656 -25.821 1.00 47.72 71 GLU A C 1
ATOM 571 O O . GLU A 1 71 ? 11.566 -53.627 -25.945 1.00 47.72 71 GLU A O 1
ATOM 576 N N . PHE A 1 72 ? 12.527 -51.806 -26.822 1.00 43.03 72 PHE A N 1
ATOM 577 C CA . PHE A 1 72 ? 12.248 -52.148 -28.210 1.00 43.03 72 PHE A CA 1
ATOM 578 C C . PHE A 1 72 ? 13.570 -52.549 -28.855 1.00 43.03 72 PHE A C 1
ATOM 580 O O . PHE A 1 72 ? 14.442 -51.714 -29.098 1.00 43.03 72 PHE A O 1
ATOM 587 N N . GLY A 1 73 ? 13.719 -53.858 -29.071 1.00 41.66 73 GLY A N 1
ATOM 588 C CA . GLY A 1 73 ? 14.858 -54.456 -29.750 1.00 41.66 73 GLY A CA 1
ATOM 589 C C . GLY A 1 73 ? 15.039 -53.872 -31.148 1.00 41.66 73 GLY A C 1
ATOM 590 O O . GLY A 1 73 ? 14.097 -53.797 -31.935 1.00 41.66 73 GLY A O 1
ATOM 591 N N . VAL A 1 74 ? 16.269 -53.462 -31.448 1.00 51.50 74 VAL A N 1
ATOM 592 C CA . VAL A 1 74 ? 16.682 -53.026 -32.782 1.00 51.50 74 VAL A CA 1
ATOM 593 C C . VAL A 1 74 ? 17.188 -54.260 -33.538 1.00 51.50 74 VAL A C 1
ATOM 595 O O . VAL A 1 74 ? 18.173 -54.859 -33.101 1.00 51.50 74 VAL A O 1
ATOM 598 N N . PRO A 1 75 ? 16.563 -54.679 -34.653 1.00 46.47 75 PRO A N 1
ATOM 599 C CA . PRO A 1 75 ? 17.107 -55.745 -35.473 1.00 46.47 75 PRO A CA 1
ATOM 600 C C . PRO A 1 75 ? 18.203 -55.206 -36.400 1.00 46.47 75 PRO A C 1
ATOM 602 O O . PRO A 1 75 ? 17.973 -54.298 -37.191 1.00 46.47 75 PRO A O 1
ATOM 605 N N . GLY A 1 76 ? 19.377 -55.833 -36.317 1.00 55.31 76 GLY A N 1
ATOM 606 C CA . GLY A 1 76 ? 20.270 -56.068 -37.453 1.00 55.31 76 GLY A CA 1
ATOM 607 C C . GLY A 1 76 ? 20.895 -54.847 -38.130 1.00 55.31 76 GLY A C 1
ATOM 608 O O . GLY A 1 76 ? 20.430 -54.395 -39.171 1.00 55.31 76 GLY A O 1
ATOM 609 N N . GLN A 1 77 ? 22.060 -54.426 -37.639 1.00 44.97 77 GLN A N 1
ATOM 610 C CA . GLN A 1 77 ? 23.078 -53.786 -38.477 1.00 44.97 77 GLN A CA 1
ATOM 611 C C . GLN A 1 77 ? 24.361 -54.616 -38.349 1.00 44.97 77 GLN A C 1
ATOM 613 O O . GLN A 1 77 ? 25.030 -54.606 -37.317 1.00 44.97 77 GLN A O 1
ATOM 618 N N . MET A 1 78 ? 24.640 -55.407 -39.389 1.00 47.97 78 MET A N 1
ATOM 619 C CA . MET A 1 78 ? 25.887 -56.150 -39.567 1.00 47.97 78 MET A CA 1
ATOM 620 C C . MET A 1 78 ? 27.062 -55.170 -39.626 1.00 47.97 78 MET A C 1
ATOM 622 O O . MET A 1 78 ? 27.107 -54.297 -40.488 1.00 47.97 78 MET A O 1
ATOM 626 N N . ASN A 1 79 ? 28.027 -55.345 -38.725 1.00 49.75 79 ASN A N 1
ATOM 627 C CA . ASN A 1 79 ? 29.333 -54.703 -38.794 1.00 49.75 79 ASN A CA 1
ATOM 628 C C . ASN A 1 79 ? 30.283 -55.610 -39.591 1.00 49.75 79 ASN A C 1
ATOM 630 O O . ASN A 1 79 ? 30.752 -56.619 -39.070 1.00 49.75 79 ASN A O 1
ATOM 634 N N . THR A 1 80 ? 30.573 -55.255 -40.841 1.00 63.47 80 THR A N 1
ATOM 635 C CA . THR A 1 80 ? 31.680 -55.837 -41.610 1.00 63.47 80 THR A CA 1
ATOM 636 C C . THR A 1 80 ? 32.802 -54.817 -41.697 1.00 63.47 80 THR A C 1
ATOM 638 O O . THR A 1 80 ? 32.863 -54.081 -42.672 1.00 63.47 80 THR A O 1
ATOM 641 N N . ASN A 1 81 ? 33.655 -54.741 -40.676 1.00 51.81 81 ASN A N 1
ATOM 642 C CA . ASN A 1 81 ? 34.995 -54.154 -40.777 1.00 51.81 81 ASN A CA 1
ATOM 643 C C . ASN A 1 81 ? 35.880 -54.601 -39.607 1.00 51.81 81 ASN A C 1
ATOM 645 O O . ASN A 1 81 ? 36.289 -53.791 -38.783 1.00 51.81 81 ASN A O 1
ATOM 649 N N . GLN A 1 82 ? 36.200 -55.897 -39.549 1.00 48.00 82 GLN A N 1
ATOM 650 C CA . GLN A 1 82 ? 37.425 -56.391 -38.912 1.00 48.00 82 GLN A CA 1
ATOM 651 C C . GLN A 1 82 ? 37.868 -57.689 -39.592 1.00 48.00 82 GLN A C 1
ATOM 653 O O . GLN A 1 82 ? 37.258 -58.730 -39.387 1.00 48.00 82 GLN A O 1
ATOM 658 N N . THR A 1 83 ? 38.943 -57.643 -40.375 1.00 51.91 83 THR A N 1
ATOM 659 C CA . THR A 1 83 ? 39.972 -58.696 -40.400 1.00 51.91 83 THR A CA 1
ATOM 660 C C . THR A 1 83 ? 41.262 -58.042 -40.887 1.00 51.91 83 THR A C 1
ATOM 662 O O . THR A 1 83 ? 41.366 -57.634 -42.039 1.00 51.91 83 THR A O 1
ATOM 665 N N . HIS A 1 84 ? 42.207 -57.885 -39.960 1.00 45.19 84 HIS A N 1
ATOM 666 C CA . HIS A 1 84 ? 43.623 -57.708 -40.263 1.00 45.19 84 HIS A CA 1
ATOM 667 C C . HIS A 1 84 ? 44.159 -59.003 -40.882 1.00 45.19 84 HIS A C 1
ATOM 669 O O .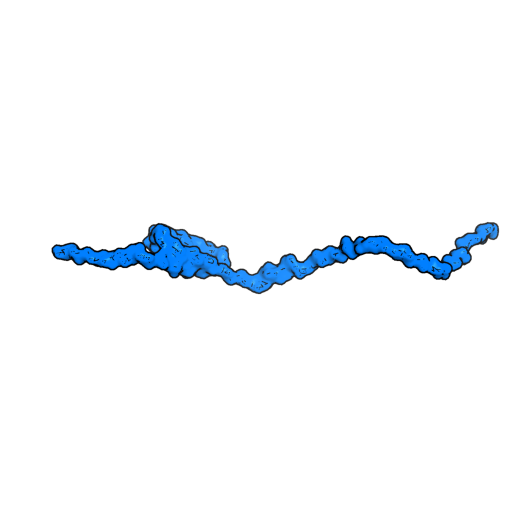 HIS A 1 84 ? 43.893 -60.075 -40.337 1.00 45.19 84 HIS A O 1
ATOM 675 N N . MET A 1 85 ? 44.962 -58.879 -41.935 1.00 46.09 85 MET A N 1
ATOM 676 C CA . MET A 1 85 ? 46.285 -59.502 -42.050 1.00 46.09 85 MET A CA 1
ATOM 677 C C . MET A 1 85 ? 47.106 -58.739 -43.085 1.00 46.09 85 MET A C 1
ATOM 679 O O . MET A 1 85 ? 46.531 -58.396 -44.142 1.00 46.09 85 MET A O 1
#